Protein AF-A0A5C1WCI2-F1 (afdb_monomer_lite)

Sequence (85 aa):
MSTPDITELHRAYMLSIRQHQRLLGELCATLSNLGVAINNSPLDSQMRDALSAGVGRHVDLARGIIAGIDSALSSSAPTRPSIAH

pLDDT: mean 82.8, std 14.38, range [40.44, 96.56]

Structure (mmCIF, N/CA/C/O backbone):
data_AF-A0A5C1WCI2-F1
#
_entry.id   AF-A0A5C1WCI2-F1
#
loop_
_atom_site.group_PDB
_atom_site.id
_atom_site.type_symbol
_atom_site.label_atom_id
_atom_site.label_alt_id
_atom_site.label_comp_id
_atom_site.label_asym_id
_atom_site.label_entity_id
_atom_site.label_seq_id
_atom_site.pdbx_PDB_ins_code
_atom_site.Cartn_x
_atom_site.Cartn_y
_atom_site.Cartn_z
_atom_site.occupancy
_atom_site.B_iso_or_equiv
_atom_site.auth_seq_id
_atom_site.auth_comp_id
_atom_site.auth_asym_id
_atom_site.auth_atom_id
_atom_site.pdbx_PDB_model_num
ATOM 1 N N . MET A 1 1 ? -4.330 -7.592 40.196 1.00 49.12 1 MET A N 1
ATOM 2 C CA . MET A 1 1 ? -4.142 -7.129 38.805 1.00 49.12 1 MET A CA 1
ATOM 3 C C . MET A 1 1 ? -5.528 -6.949 38.222 1.00 49.12 1 MET A C 1
ATOM 5 O O . MET A 1 1 ? -6.253 -7.933 38.156 1.00 49.12 1 MET A O 1
ATOM 9 N N . SER A 1 2 ? -5.945 -5.718 37.930 1.00 59.38 2 SER A N 1
ATOM 10 C CA . SER A 1 2 ? -7.251 -5.465 37.311 1.00 59.38 2 SER A CA 1
ATOM 11 C C . SER A 1 2 ? -7.206 -5.959 35.869 1.00 59.38 2 SER A C 1
ATOM 13 O O . SER A 1 2 ? -6.254 -5.652 35.151 1.00 59.38 2 SER A O 1
ATOM 15 N N . THR A 1 3 ? -8.186 -6.761 35.459 1.00 65.38 3 THR A N 1
ATOM 16 C CA . THR A 1 3 ? -8.365 -7.130 34.053 1.00 65.38 3 THR A CA 1
ATOM 17 C C . THR A 1 3 ? -8.509 -5.852 33.230 1.00 65.38 3 THR A C 1
ATOM 19 O O . THR A 1 3 ? -9.325 -5.008 33.609 1.00 65.38 3 THR A O 1
ATOM 22 N N . PRO A 1 4 ? -7.722 -5.679 32.155 1.00 68.56 4 PRO A N 1
ATOM 23 C CA . PRO A 1 4 ? -7.841 -4.505 31.304 1.00 68.56 4 PRO A CA 1
ATOM 24 C C . PRO A 1 4 ? -9.267 -4.411 30.755 1.00 68.56 4 PRO A C 1
ATOM 26 O O . PRO A 1 4 ? -9.834 -5.413 30.311 1.00 68.56 4 PRO A O 1
ATOM 29 N N . ASP A 1 5 ? -9.848 -3.214 30.828 1.00 86.88 5 ASP A N 1
ATOM 30 C CA . ASP A 1 5 ? -11.177 -2.940 30.288 1.00 86.88 5 ASP A CA 1
ATOM 31 C C . ASP A 1 5 ? -11.162 -3.219 28.779 1.00 86.88 5 ASP A C 1
ATOM 33 O O . ASP A 1 5 ? -10.307 -2.723 28.039 1.00 86.88 5 ASP A O 1
ATOM 37 N N . ILE A 1 6 ? -12.116 -4.025 28.309 1.00 82.88 6 ILE A N 1
ATOM 38 C CA . ILE A 1 6 ? -12.268 -4.370 26.892 1.00 82.88 6 ILE A CA 1
ATOM 39 C C . ILE A 1 6 ? -12.392 -3.115 26.018 1.00 82.88 6 ILE A C 1
ATOM 41 O O . ILE A 1 6 ? -11.915 -3.097 24.884 1.00 82.88 6 ILE A O 1
ATOM 45 N N . THR A 1 7 ? -12.956 -2.037 26.568 1.00 82.62 7 THR A N 1
ATOM 46 C CA . THR A 1 7 ? -13.080 -0.735 25.905 1.00 82.62 7 THR A CA 1
ATOM 47 C C . THR A 1 7 ? -11.718 -0.075 25.693 1.00 82.62 7 THR A C 1
ATOM 49 O O . THR A 1 7 ? -11.457 0.499 24.633 1.00 82.62 7 THR A O 1
ATOM 52 N N . GLU A 1 8 ? -10.827 -0.172 26.679 1.00 85.00 8 GLU A N 1
ATOM 53 C CA . GLU A 1 8 ? -9.472 0.375 26.615 1.00 85.00 8 GLU A CA 1
ATOM 54 C C . GLU A 1 8 ? -8.609 -0.411 25.621 1.00 85.00 8 GLU A C 1
ATOM 56 O O . GLU A 1 8 ? -7.952 0.189 24.766 1.00 85.00 8 GLU A O 1
ATOM 61 N N . LEU A 1 9 ? -8.695 -1.746 25.652 1.00 82.88 9 LEU A N 1
ATOM 62 C CA . LEU A 1 9 ? -8.032 -2.613 24.675 1.00 82.88 9 LEU A CA 1
ATOM 63 C C . LEU A 1 9 ? -8.523 -2.342 23.250 1.00 82.88 9 LEU A C 1
ATOM 65 O O . LEU A 1 9 ? -7.712 -2.209 22.333 1.00 82.88 9 LEU A O 1
ATOM 69 N N . HIS A 1 10 ? -9.837 -2.196 23.061 1.00 82.44 10 HIS A N 1
ATOM 70 C CA . HIS A 1 10 ? -10.415 -1.851 21.767 1.00 82.44 10 HIS A CA 1
ATOM 71 C C . HIS A 1 10 ? -9.934 -0.475 21.282 1.00 82.44 10 HIS A C 1
ATOM 73 O O . HIS A 1 10 ? -9.555 -0.320 20.122 1.00 82.44 10 HIS A O 1
ATOM 79 N N . ARG A 1 11 ? -9.859 0.528 22.164 1.00 83.69 11 ARG A N 1
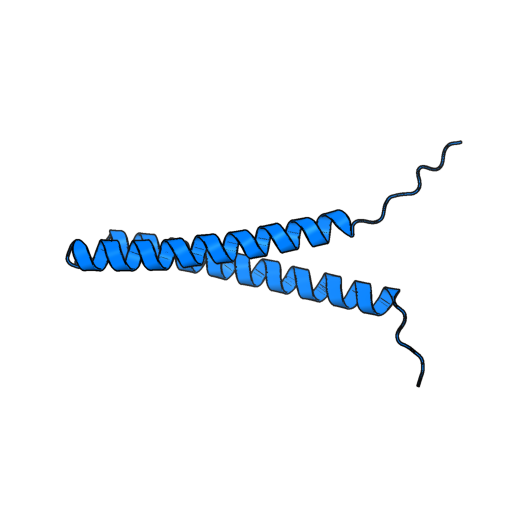ATOM 80 C CA . ARG A 1 11 ? -9.328 1.856 21.819 1.00 83.69 11 ARG A CA 1
ATOM 81 C C . ARG A 1 11 ? -7.856 1.800 21.407 1.00 83.69 11 ARG A C 1
ATOM 83 O O . ARG A 1 11 ? -7.489 2.417 20.406 1.00 83.69 11 ARG A O 1
ATOM 90 N N . ALA A 1 12 ? -7.028 1.073 22.156 1.00 85.25 12 ALA A N 1
ATOM 91 C CA . ALA A 1 12 ? -5.613 0.882 21.845 1.00 85.25 12 ALA A CA 1
ATOM 92 C C . ALA A 1 12 ? -5.427 0.159 20.501 1.00 85.25 12 ALA A C 1
ATOM 94 O O . ALA A 1 12 ? -4.620 0.588 19.673 1.00 85.25 12 ALA A O 1
ATOM 95 N N . TYR A 1 13 ? -6.238 -0.870 20.241 1.00 85.25 13 TYR A N 1
ATOM 96 C CA . TYR A 1 13 ? -6.289 -1.559 18.954 1.00 85.25 13 TYR A CA 1
ATOM 97 C C . TYR A 1 13 ? -6.651 -0.604 17.806 1.00 85.25 13 TYR A C 1
ATOM 99 O O . TYR A 1 13 ? -5.915 -0.525 16.824 1.00 85.25 13 TYR A O 1
ATOM 107 N N . MET A 1 14 ? -7.715 0.192 17.952 1.00 86.88 14 MET A N 1
ATOM 108 C CA . MET A 1 14 ? -8.155 1.149 16.928 1.00 86.88 14 MET A CA 1
ATOM 109 C C . MET A 1 14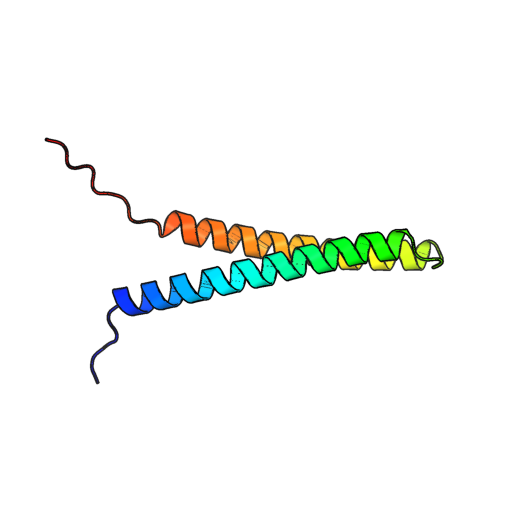 ? -7.126 2.258 16.657 1.00 86.88 14 MET A C 1
ATOM 111 O O . MET A 1 14 ? -7.017 2.747 15.532 1.00 86.88 14 MET A O 1
ATOM 115 N N . LEU A 1 15 ? -6.356 2.675 17.666 1.00 88.38 15 LEU A N 1
ATOM 116 C CA . LEU A 1 15 ? -5.239 3.608 17.485 1.00 88.38 15 LEU A CA 1
ATOM 117 C C . LEU A 1 15 ? -4.090 2.960 16.709 1.00 88.38 15 LEU A C 1
ATOM 119 O O . LEU A 1 15 ? -3.597 3.543 15.743 1.00 88.38 15 LEU A O 1
ATOM 123 N N . SER A 1 16 ? -3.704 1.747 17.104 1.00 88.19 16 SER A N 1
ATOM 124 C CA . SER A 1 16 ? -2.638 0.988 16.454 1.00 88.19 16 SER A CA 1
ATOM 125 C C . SER A 1 16 ? -2.969 0.697 14.989 1.00 88.19 16 SER A C 1
ATOM 127 O O . SER A 1 16 ? -2.156 0.964 14.103 1.00 88.19 16 SER A O 1
ATOM 129 N N . ILE A 1 17 ? -4.181 0.223 14.690 1.00 86.50 17 ILE A N 1
ATOM 130 C CA . ILE A 1 17 ? -4.537 -0.197 13.332 1.00 86.50 17 ILE A CA 1
ATOM 131 C C . ILE A 1 17 ? -4.563 0.980 12.338 1.00 86.50 17 ILE A C 1
ATOM 133 O O . ILE A 1 17 ? -4.156 0.821 11.190 1.00 86.50 17 ILE A O 1
ATOM 137 N N . ARG A 1 18 ? -4.920 2.194 12.785 1.00 87.06 18 ARG A N 1
ATOM 138 C CA . ARG A 1 18 ? -4.833 3.419 11.963 1.00 87.06 18 ARG A CA 1
ATOM 139 C C . ARG A 1 18 ? -3.394 3.806 11.627 1.00 87.06 18 ARG A C 1
ATOM 141 O O . ARG A 1 18 ? -3.124 4.264 10.519 1.00 87.06 18 ARG A O 1
ATOM 148 N N . GLN A 1 19 ? -2.461 3.624 12.563 1.00 89.62 19 GLN A N 1
ATOM 149 C CA . GLN A 1 19 ? -1.039 3.863 12.293 1.00 89.62 19 GLN A CA 1
ATOM 150 C C . GLN A 1 19 ? -0.510 2.873 11.249 1.00 89.62 19 GLN A C 1
ATOM 152 O O . GLN A 1 19 ? 0.170 3.282 10.310 1.00 89.62 19 GLN A O 1
ATOM 157 N N . HIS A 1 20 ? -0.892 1.597 11.358 1.00 86.44 20 HIS A N 1
ATOM 158 C CA . HIS A 1 20 ? -0.535 0.577 10.371 1.00 86.44 20 HIS A CA 1
ATOM 159 C C . HIS A 1 20 ? -1.126 0.883 8.992 1.00 86.44 20 HIS A C 1
ATOM 161 O O . HIS A 1 20 ? -0.414 0.784 7.995 1.00 86.44 20 HIS A O 1
ATOM 167 N N . GLN A 1 21 ? -2.387 1.326 8.925 1.00 87.38 21 GLN A N 1
ATOM 168 C CA . GLN A 1 21 ? -3.015 1.754 7.673 1.00 87.38 21 GLN A CA 1
ATOM 169 C C . GLN A 1 21 ? -2.199 2.845 6.972 1.00 87.38 21 GLN A C 1
ATOM 171 O O . GLN A 1 21 ? -1.921 2.748 5.777 1.00 87.38 21 GLN A O 1
ATOM 176 N N . ARG A 1 22 ? -1.782 3.871 7.724 1.00 89.75 22 ARG A N 1
ATOM 177 C CA . ARG A 1 22 ? -0.980 4.973 7.191 1.00 89.75 22 ARG A CA 1
ATOM 178 C C . ARG A 1 22 ? 0.365 4.486 6.650 1.00 89.75 22 ARG A C 1
ATOM 180 O O . ARG A 1 22 ? 0.696 4.799 5.510 1.00 89.75 22 ARG A O 1
ATOM 187 N N . LEU A 1 23 ? 1.109 3.706 7.435 1.00 90.25 23 LEU A N 1
ATOM 188 C CA . LEU A 1 23 ? 2.418 3.178 7.029 1.00 90.25 23 LEU A CA 1
ATOM 189 C C . LEU A 1 23 ? 2.316 2.298 5.774 1.00 90.25 23 LEU A C 1
ATOM 191 O O . LEU A 1 23 ? 3.153 2.389 4.878 1.00 90.25 23 LEU A O 1
ATOM 195 N N . LEU A 1 24 ? 1.267 1.479 5.670 1.00 90.12 24 LEU A N 1
ATOM 196 C CA . LEU A 1 24 ? 1.016 0.663 4.480 1.00 90.12 24 LEU A CA 1
ATOM 197 C C . LEU A 1 24 ? 0.638 1.511 3.260 1.00 90.12 24 LEU A C 1
ATOM 199 O O . LEU A 1 24 ? 1.039 1.181 2.143 1.00 90.12 24 LEU A O 1
ATOM 203 N N . GLY A 1 25 ? -0.093 2.611 3.458 1.00 89.81 25 GLY A N 1
ATOM 204 C CA . GLY A 1 25 ? -0.365 3.591 2.406 1.00 89.81 25 GLY A CA 1
ATOM 205 C C . GLY A 1 25 ? 0.917 4.243 1.876 1.00 89.81 25 GLY A C 1
ATOM 206 O O . GLY A 1 25 ? 1.121 4.316 0.663 1.00 89.81 25 GLY A O 1
ATOM 207 N N . GLU A 1 26 ? 1.821 4.644 2.772 1.00 92.75 26 GLU A N 1
ATOM 208 C CA . GLU A 1 26 ? 3.139 5.197 2.425 1.00 92.75 26 GLU A CA 1
ATOM 209 C C . GLU A 1 26 ? 4.016 4.163 1.685 1.00 92.75 26 GLU A C 1
ATOM 211 O O . GLU A 1 26 ? 4.656 4.483 0.675 1.00 92.75 26 GLU A O 1
ATOM 216 N N . LEU A 1 27 ? 3.983 2.893 2.110 1.00 89.38 27 LEU A N 1
ATOM 217 C CA . LEU A 1 27 ? 4.641 1.788 1.408 1.00 89.38 27 LEU A CA 1
ATOM 218 C C . LEU A 1 27 ? 4.063 1.578 -0.001 1.00 89.38 27 LEU A C 1
ATOM 220 O O . LEU A 1 27 ? 4.826 1.463 -0.959 1.00 89.38 27 LEU A O 1
ATOM 224 N N . CYS A 1 28 ? 2.733 1.579 -0.155 1.00 91.00 28 CYS A N 1
ATOM 225 C CA . CYS A 1 28 ? 2.071 1.473 -1.461 1.00 91.00 28 CYS A CA 1
ATOM 226 C C . CYS A 1 28 ? 2.521 2.576 -2.424 1.00 91.00 28 CYS A C 1
ATOM 228 O O . CYS A 1 28 ? 2.801 2.300 -3.595 1.00 91.00 28 CYS A O 1
ATOM 230 N N . ALA A 1 29 ? 2.598 3.818 -1.940 1.00 90.38 29 ALA A N 1
ATOM 231 C CA . ALA A 1 29 ? 3.062 4.951 -2.734 1.00 90.38 29 ALA A 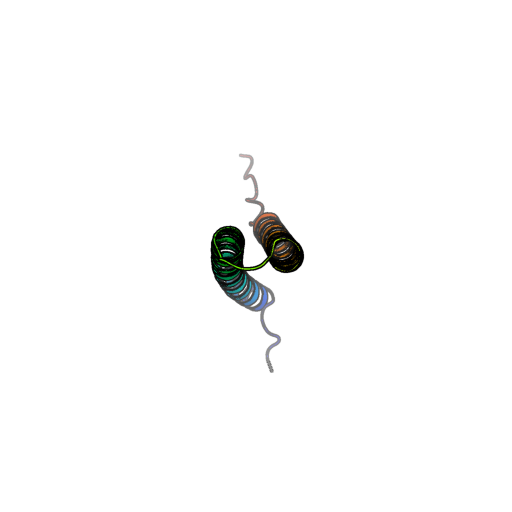CA 1
ATOM 232 C C . ALA A 1 29 ? 4.528 4.770 -3.160 1.00 90.38 29 ALA A C 1
ATOM 234 O O . ALA A 1 29 ? 4.862 4.938 -4.332 1.00 90.38 29 ALA A O 1
ATOM 235 N N . THR A 1 30 ? 5.388 4.342 -2.232 1.00 93.62 30 THR A N 1
ATOM 236 C CA . THR A 1 30 ? 6.814 4.092 -2.496 1.00 93.62 30 THR A CA 1
ATOM 237 C C . THR A 1 30 ? 7.016 2.995 -3.541 1.00 93.62 30 THR A C 1
ATOM 239 O O . THR A 1 30 ? 7.769 3.183 -4.495 1.00 93.62 30 THR A O 1
ATOM 242 N N . LEU A 1 31 ? 6.305 1.872 -3.409 1.00 90.81 31 LEU A N 1
ATOM 243 C CA . LEU A 1 31 ? 6.362 0.769 -4.369 1.00 90.81 31 LEU A CA 1
ATOM 244 C C . LEU A 1 31 ? 5.831 1.185 -5.747 1.00 90.81 31 LEU A C 1
ATOM 246 O O . LEU A 1 31 ? 6.428 0.843 -6.763 1.00 90.81 31 LEU A O 1
ATOM 250 N N . SER A 1 32 ? 4.757 1.976 -5.798 1.00 89.31 32 SER A N 1
ATOM 251 C CA . SER A 1 32 ? 4.222 2.491 -7.066 1.00 89.31 32 SER A CA 1
ATOM 252 C C . SER A 1 32 ? 5.239 3.394 -7.775 1.00 89.31 32 SER A C 1
ATOM 254 O O . SER A 1 32 ? 5.487 3.227 -8.969 1.00 89.31 32 SER A O 1
ATOM 256 N N . ASN A 1 33 ? 5.893 4.293 -7.032 1.00 93.44 33 ASN A N 1
ATOM 257 C CA . ASN A 1 33 ? 6.956 5.152 -7.560 1.00 93.44 33 ASN A CA 1
ATOM 258 C C . ASN A 1 33 ? 8.164 4.338 -8.043 1.00 93.44 33 ASN A C 1
ATOM 260 O O . ASN A 1 33 ? 8.730 4.640 -9.093 1.00 93.44 33 ASN A O 1
ATOM 264 N N . LEU A 1 34 ? 8.531 3.278 -7.317 1.00 93.00 34 LEU A N 1
ATOM 265 C CA . LEU A 1 34 ? 9.590 2.360 -7.729 1.00 93.00 34 LEU A CA 1
ATOM 266 C C . LEU A 1 34 ? 9.237 1.645 -9.041 1.00 93.00 34 LEU A C 1
ATOM 268 O O . LEU A 1 34 ? 10.084 1.564 -9.925 1.00 93.00 34 LEU A O 1
ATOM 272 N N . GLY A 1 35 ? 7.995 1.181 -9.205 1.00 91.88 35 GLY A N 1
ATOM 273 C CA . GLY A 1 35 ? 7.527 0.576 -10.457 1.00 91.88 35 GLY A CA 1
ATOM 274 C C . GLY A 1 35 ? 7.641 1.531 -11.651 1.00 91.88 35 GLY A C 1
ATOM 275 O O . GLY A 1 35 ? 8.119 1.146 -12.717 1.00 91.88 35 GLY A O 1
ATOM 276 N N . VAL A 1 36 ? 7.292 2.808 -11.458 1.00 92.31 36 VAL A N 1
ATOM 277 C CA . VAL A 1 36 ? 7.484 3.854 -12.479 1.00 92.31 36 VAL A CA 1
ATOM 278 C C . VAL A 1 36 ? 8.970 4.061 -12.790 1.00 92.31 36 VAL A C 1
ATOM 280 O O . VAL A 1 36 ? 9.346 4.153 -13.959 1.00 92.31 36 VAL A O 1
ATOM 283 N N . ALA A 1 37 ? 9.829 4.102 -11.769 1.00 93.69 37 ALA A N 1
ATOM 284 C CA . ALA A 1 37 ? 11.271 4.251 -11.953 1.00 93.69 37 ALA A CA 1
ATOM 285 C C . ALA A 1 37 ? 11.884 3.064 -12.714 1.00 93.69 37 ALA A C 1
ATOM 287 O O . ALA A 1 37 ? 12.685 3.277 -13.621 1.00 93.69 37 ALA A O 1
ATOM 288 N N . ILE A 1 38 ? 11.469 1.830 -12.404 1.00 92.94 38 ILE A N 1
ATOM 289 C CA . ILE A 1 38 ? 11.880 0.618 -13.128 1.00 92.94 38 ILE A CA 1
ATOM 290 C C . ILE A 1 38 ? 11.474 0.721 -14.597 1.00 92.94 38 ILE A C 1
ATOM 292 O O . ILE A 1 38 ? 12.314 0.517 -15.471 1.00 92.94 38 ILE A O 1
ATOM 296 N N . ASN A 1 39 ? 10.225 1.102 -14.880 1.00 89.44 39 ASN A N 1
ATOM 297 C CA . ASN A 1 39 ? 9.727 1.216 -16.251 1.00 89.44 39 ASN A CA 1
ATOM 298 C C . ASN A 1 39 ? 10.520 2.223 -17.103 1.00 89.44 39 ASN A C 1
ATOM 300 O O . ASN A 1 39 ? 10.695 2.000 -18.302 1.00 89.44 39 ASN A O 1
ATOM 304 N N . ASN A 1 40 ? 11.035 3.287 -16.482 1.00 92.25 40 ASN A N 1
ATOM 305 C CA . ASN A 1 40 ? 11.840 4.325 -17.134 1.00 92.25 40 ASN A CA 1
ATOM 306 C C . ASN A 1 40 ? 13.358 4.059 -17.087 1.00 92.25 40 ASN A C 1
ATOM 308 O O . ASN A 1 40 ? 14.140 4.855 -17.605 1.00 92.25 40 ASN A O 1
ATOM 312 N N . SER A 1 41 ? 13.789 2.968 -16.455 1.00 92.44 41 SER A N 1
ATOM 313 C CA . SER A 1 41 ? 15.201 2.639 -16.268 1.00 92.44 41 SER A CA 1
ATOM 314 C C . SER A 1 41 ? 15.830 2.090 -17.559 1.00 92.44 41 SER A C 1
ATOM 316 O O . SER A 1 41 ? 15.147 1.400 -18.322 1.00 92.44 41 SER A O 1
ATOM 318 N N . PRO A 1 42 ? 17.138 2.305 -17.809 1.00 94.69 42 PRO A N 1
ATOM 319 C CA . PRO A 1 42 ? 17.846 1.740 -18.963 1.00 94.69 42 PRO A CA 1
ATOM 320 C C . PRO A 1 42 ? 18.131 0.226 -18.846 1.00 94.69 4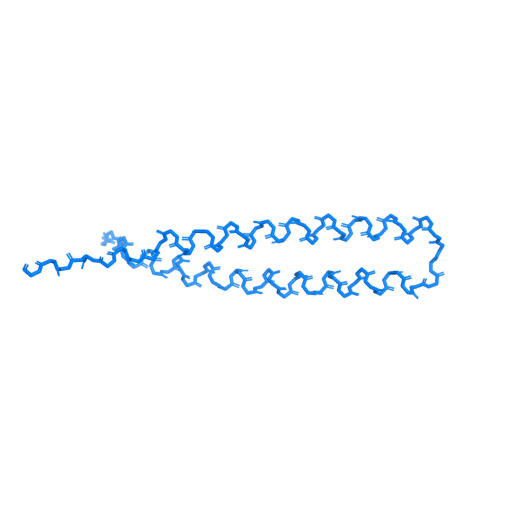2 PRO A C 1
ATOM 322 O O . PRO A 1 42 ? 19.011 -0.286 -19.531 1.00 94.69 42 PRO A O 1
ATOM 325 N N . LEU A 1 43 ? 17.412 -0.498 -17.981 1.00 92.88 43 LEU A N 1
ATOM 326 C CA . LEU A 1 43 ? 17.497 -1.957 -17.880 1.00 92.88 43 LEU A CA 1
ATOM 327 C C . LEU A 1 43 ? 17.004 -2.611 -19.175 1.00 92.88 43 LEU A C 1
ATOM 329 O O . LEU A 1 43 ? 16.142 -2.060 -19.874 1.00 92.88 43 LEU A O 1
ATOM 333 N N . ASP A 1 44 ? 17.496 -3.815 -19.460 1.00 96.56 44 ASP A N 1
ATOM 334 C CA . ASP A 1 44 ? 16.916 -4.640 -20.514 1.00 96.56 44 ASP A CA 1
ATOM 335 C C . ASP A 1 44 ? 15.437 -4.944 -20.217 1.00 96.56 44 ASP A C 1
ATOM 337 O O . ASP A 1 44 ? 14.962 -4.853 -19.078 1.00 96.56 44 ASP A O 1
ATOM 341 N N . SER A 1 45 ? 14.685 -5.274 -21.266 1.00 92.94 45 SER A N 1
ATOM 342 C CA . SER A 1 45 ? 13.240 -5.484 -21.166 1.00 92.94 45 SER A CA 1
ATOM 343 C C . SER A 1 45 ? 12.876 -6.629 -20.221 1.00 92.94 45 SER A C 1
ATOM 345 O O . SER A 1 45 ? 11.915 -6.508 -19.471 1.00 92.94 45 SER A O 1
ATOM 347 N N . GLN A 1 46 ? 13.662 -7.709 -20.190 1.00 94.88 46 GLN A N 1
ATOM 348 C CA . GLN A 1 46 ? 13.354 -8.881 -19.376 1.00 94.88 46 GLN A CA 1
ATOM 349 C C . GLN A 1 46 ? 13.538 -8.590 -17.881 1.00 94.88 46 GLN A C 1
ATOM 351 O O . GLN A 1 46 ? 12.681 -8.954 -17.072 1.00 94.88 46 GLN A O 1
ATOM 356 N N . MET A 1 47 ? 14.615 -7.896 -17.500 1.00 93.62 47 MET A N 1
ATOM 357 C CA . MET A 1 47 ? 14.815 -7.450 -16.117 1.00 93.62 47 MET A CA 1
ATOM 358 C C . MET A 1 47 ? 13.759 -6.431 -15.693 1.00 93.62 47 MET A C 1
ATOM 360 O O . MET A 1 47 ? 13.252 -6.505 -14.572 1.00 93.62 47 MET A O 1
ATOM 364 N N . ARG A 1 48 ? 13.393 -5.508 -16.584 1.00 94.81 48 ARG A N 1
ATOM 365 C CA . ARG A 1 48 ? 12.342 -4.519 -16.326 1.00 94.81 48 ARG A CA 1
ATOM 366 C C . ARG A 1 48 ? 10.997 -5.183 -16.053 1.00 94.81 48 ARG A C 1
ATOM 368 O O . ARG A 1 48 ? 10.376 -4.880 -15.038 1.00 94.81 48 ARG A O 1
ATOM 375 N N . ASP A 1 49 ? 10.596 -6.130 -16.895 1.00 91.94 49 ASP A N 1
ATOM 376 C CA . ASP A 1 49 ? 9.338 -6.861 -16.745 1.00 91.94 49 ASP A CA 1
ATOM 377 C C . ASP A 1 49 ? 9.318 -7.684 -15.451 1.00 91.94 49 ASP A C 1
ATOM 379 O O . ASP A 1 49 ? 8.341 -7.647 -14.700 1.00 91.94 49 ASP A O 1
ATOM 383 N N . ALA A 1 50 ? 10.417 -8.379 -15.137 1.00 93.69 50 ALA A N 1
ATOM 384 C CA . ALA A 1 50 ? 10.531 -9.168 -13.912 1.00 93.69 50 ALA A CA 1
ATOM 385 C C . ALA A 1 50 ? 10.421 -8.299 -12.646 1.00 93.69 50 ALA A C 1
ATOM 387 O O . ALA A 1 50 ? 9.700 -8.657 -11.706 1.00 93.69 50 ALA A O 1
ATOM 388 N N . LEU A 1 51 ? 11.100 -7.147 -12.625 1.00 93.12 51 LEU A N 1
ATOM 389 C CA . LEU A 1 51 ? 11.065 -6.205 -11.507 1.00 93.12 51 LEU A CA 1
ATOM 390 C C . LEU A 1 51 ? 9.697 -5.531 -11.375 1.00 93.12 51 LEU A C 1
ATOM 392 O O . LEU A 1 51 ? 9.139 -5.515 -10.277 1.00 93.12 51 LEU A O 1
ATOM 396 N N . SER A 1 52 ? 9.117 -5.039 -12.473 1.00 91.50 52 SER A N 1
ATOM 397 C CA . SER A 1 52 ? 7.782 -4.431 -12.470 1.00 91.50 52 SER A CA 1
ATOM 398 C C . SER A 1 52 ? 6.707 -5.424 -12.027 1.00 91.50 52 SER A C 1
ATOM 400 O O . SER A 1 52 ? 5.850 -5.072 -11.217 1.00 91.50 52 SER A O 1
ATOM 402 N N . ALA A 1 53 ? 6.787 -6.689 -12.453 1.00 91.62 53 ALA A N 1
ATOM 403 C CA . ALA A 1 53 ? 5.886 -7.739 -11.980 1.00 91.62 53 ALA A CA 1
ATOM 404 C C . ALA A 1 53 ? 6.067 -8.038 -10.480 1.00 91.62 53 ALA A C 1
ATOM 406 O O . ALA A 1 53 ? 5.084 -8.241 -9.766 1.00 91.62 53 ALA A O 1
ATOM 407 N N . GLY A 1 54 ? 7.310 -8.068 -9.984 1.00 92.00 54 GLY A N 1
ATOM 408 C CA . GLY A 1 54 ? 7.606 -8.243 -8.559 1.00 92.00 54 GLY A CA 1
ATOM 409 C C . GLY A 1 54 ? 7.045 -7.112 -7.698 1.00 92.00 54 GLY A C 1
ATOM 410 O O . GLY A 1 54 ? 6.330 -7.368 -6.729 1.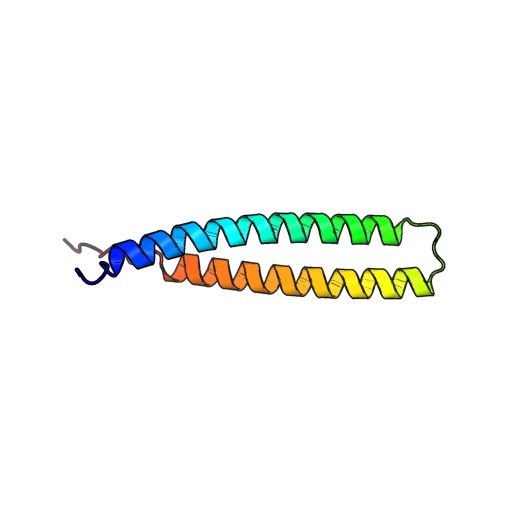00 92.00 54 GLY A O 1
ATOM 411 N N . VAL A 1 55 ? 7.308 -5.866 -8.092 1.00 92.75 55 VAL A N 1
ATOM 412 C CA . VAL A 1 55 ? 6.786 -4.670 -7.421 1.00 92.75 55 VAL A CA 1
ATOM 413 C C . VAL A 1 55 ? 5.259 -4.632 -7.472 1.00 92.75 55 VAL A C 1
ATOM 415 O O . VAL A 1 55 ? 4.637 -4.384 -6.441 1.00 92.75 55 VAL A O 1
ATOM 418 N N . GLY A 1 56 ? 4.651 -4.957 -8.617 1.00 89.75 56 GLY A N 1
ATOM 419 C CA . GLY A 1 56 ? 3.196 -5.041 -8.769 1.00 89.75 56 GLY A CA 1
ATOM 420 C C . GLY A 1 56 ? 2.549 -5.979 -7.746 1.00 89.75 56 GLY A C 1
ATOM 421 O O . GLY A 1 56 ? 1.652 -5.561 -7.018 1.00 89.75 56 GLY A O 1
ATOM 422 N N . ARG A 1 57 ? 3.082 -7.199 -7.577 1.00 93.06 57 ARG A N 1
ATOM 423 C CA . ARG A 1 57 ? 2.588 -8.149 -6.559 1.00 93.06 57 ARG A CA 1
ATOM 424 C C . ARG A 1 57 ? 2.679 -7.600 -5.133 1.00 93.06 57 ARG A C 1
ATOM 426 O O . ARG A 1 57 ? 1.783 -7.841 -4.327 1.00 93.06 57 ARG A O 1
ATOM 433 N N . HIS A 1 58 ? 3.748 -6.873 -4.806 1.00 89.62 58 HIS A N 1
ATOM 434 C CA . HIS A 1 58 ? 3.887 -6.251 -3.487 1.00 89.62 58 HIS A CA 1
ATOM 435 C C . HIS A 1 58 ? 2.891 -5.104 -3.273 1.00 89.62 58 HIS A C 1
ATOM 437 O O . HIS A 1 58 ? 2.346 -4.981 -2.176 1.00 89.62 58 HIS A O 1
ATOM 443 N N . VAL A 1 59 ? 2.616 -4.302 -4.307 1.00 89.31 59 VAL A N 1
ATOM 444 C CA . VAL A 1 59 ? 1.577 -3.259 -4.265 1.00 89.31 59 VAL A CA 1
ATOM 445 C C . VAL A 1 59 ? 0.203 -3.880 -4.023 1.00 89.31 59 VAL A C 1
ATOM 447 O O . VAL A 1 59 ? -0.524 -3.413 -3.148 1.00 89.31 59 VAL A O 1
ATOM 450 N N . ASP A 1 60 ? -0.141 -4.945 -4.745 1.00 88.75 60 ASP A N 1
ATOM 451 C CA . ASP A 1 60 ? -1.437 -5.614 -4.605 1.00 88.75 60 ASP A CA 1
ATOM 452 C C . ASP A 1 60 ? -1.621 -6.218 -3.207 1.00 88.75 60 ASP A C 1
ATOM 454 O O . ASP A 1 60 ? -2.674 -6.041 -2.589 1.00 88.75 60 ASP A O 1
ATOM 458 N N . LEU A 1 61 ? -0.576 -6.853 -2.659 1.00 89.44 61 LEU A N 1
ATOM 459 C CA . LEU A 1 61 ? -0.592 -7.367 -1.288 1.00 89.44 61 LEU A CA 1
ATOM 460 C C . LEU A 1 61 ? -0.821 -6.244 -0.267 1.00 89.44 61 LEU A C 1
ATOM 462 O O . LEU A 1 61 ? -1.683 -6.364 0.604 1.00 89.44 61 LEU A O 1
ATOM 466 N N . ALA A 1 62 ? -0.077 -5.141 -0.379 1.00 84.31 62 ALA A N 1
ATOM 467 C CA . ALA A 1 62 ? -0.207 -4.013 0.536 1.00 84.31 62 ALA A CA 1
ATOM 468 C C . ALA A 1 62 ? -1.605 -3.370 0.456 1.00 84.31 62 ALA A C 1
ATOM 470 O O . ALA A 1 62 ? -2.207 -3.084 1.493 1.00 84.31 62 ALA A O 1
ATOM 471 N N . ARG A 1 63 ? -2.174 -3.228 -0.750 1.00 87.00 63 ARG A N 1
ATOM 472 C CA . ARG A 1 63 ? -3.551 -2.745 -0.957 1.00 87.00 63 ARG A CA 1
ATOM 473 C C . ARG A 1 63 ? -4.597 -3.670 -0.337 1.00 87.00 63 ARG A C 1
ATOM 475 O O . ARG A 1 63 ? -5.535 -3.177 0.285 1.00 87.00 63 ARG A O 1
ATOM 482 N N . GLY A 1 64 ? -4.428 -4.987 -0.460 1.00 88.62 64 GLY A N 1
ATOM 483 C CA . GLY A 1 64 ? -5.320 -5.967 0.166 1.00 88.62 64 GLY A CA 1
ATOM 484 C C . GLY A 1 64 ? -5.347 -5.849 1.693 1.00 88.62 64 GLY A C 1
ATOM 485 O O . GLY A 1 64 ? -6.418 -5.871 2.297 1.00 88.62 64 GLY A O 1
ATOM 486 N N . ILE A 1 65 ? -4.183 -5.645 2.320 1.00 86.38 65 ILE A N 1
ATOM 487 C CA . ILE A 1 65 ? -4.092 -5.433 3.772 1.00 86.38 65 ILE A CA 1
ATOM 488 C C . ILE A 1 65 ? -4.786 -4.125 4.176 1.00 86.38 65 ILE A C 1
ATOM 490 O O . ILE A 1 65 ? -5.552 -4.122 5.138 1.00 86.38 65 ILE A O 1
ATOM 494 N N . ILE A 1 66 ? -4.569 -3.031 3.435 1.00 86.69 66 ILE A N 1
ATOM 495 C CA . ILE A 1 66 ? -5.239 -1.744 3.692 1.00 86.69 66 ILE A CA 1
ATOM 496 C C . ILE A 1 66 ? -6.761 -1.902 3.617 1.00 86.69 66 ILE A C 1
ATOM 498 O O . ILE A 1 66 ? -7.451 -1.482 4.540 1.00 86.69 66 ILE A O 1
ATOM 502 N N . ALA A 1 67 ? -7.279 -2.572 2.584 1.00 84.94 67 ALA A N 1
ATOM 503 C CA . ALA A 1 67 ? -8.713 -2.822 2.445 1.00 84.94 67 ALA A CA 1
ATOM 504 C C . ALA A 1 67 ? -9.279 -3.654 3.613 1.00 84.94 67 ALA A C 1
ATOM 506 O O . ALA A 1 67 ? -10.371 -3.373 4.108 1.00 84.94 67 ALA A O 1
ATOM 507 N N . GLY A 1 68 ? -8.526 -4.649 4.097 1.00 84.94 68 GLY A N 1
ATOM 508 C CA . GLY A 1 68 ? -8.890 -5.419 5.289 1.00 84.94 68 GLY A CA 1
ATOM 509 C C . GLY A 1 68 ? -8.941 -4.561 6.558 1.00 84.94 68 GLY A C 1
ATOM 510 O O . GLY A 1 68 ? -9.875 -4.685 7.351 1.00 84.94 68 GLY A O 1
ATOM 511 N N . ILE A 1 69 ? -7.979 -3.649 6.722 1.00 82.31 69 ILE A N 1
ATOM 512 C CA . ILE A 1 69 ? -7.964 -2.677 7.823 1.00 82.31 69 ILE A CA 1
ATOM 513 C C . ILE A 1 69 ? -9.162 -1.723 7.725 1.00 82.31 69 ILE A C 1
ATOM 515 O O . ILE A 1 69 ? -9.847 -1.519 8.725 1.00 82.31 69 ILE A O 1
ATOM 519 N N . ASP A 1 70 ? -9.455 -1.181 6.543 1.00 83.75 70 ASP A N 1
ATOM 520 C CA . ASP A 1 70 ? -10.606 -0.298 6.317 1.00 83.75 70 ASP A CA 1
ATOM 521 C C . ASP A 1 70 ? -11.932 -0.984 6.643 1.00 83.75 70 ASP A C 1
ATOM 523 O O . ASP A 1 70 ? -12.803 -0.397 7.294 1.00 83.75 70 ASP A O 1
ATOM 527 N N . SER A 1 71 ? -12.069 -2.255 6.257 1.00 83.25 71 SER A N 1
ATOM 528 C CA . SER A 1 71 ? -13.225 -3.071 6.619 1.00 83.25 71 SER A CA 1
ATOM 529 C C . SER A 1 71 ? -13.343 -3.230 8.136 1.00 83.25 71 SER A C 1
ATOM 531 O O . SER A 1 71 ? -14.426 -3.017 8.679 1.00 83.25 71 SER A O 1
ATOM 533 N N . ALA A 1 72 ? -12.248 -3.564 8.828 1.00 79.25 72 ALA A N 1
ATOM 534 C CA . ALA A 1 72 ? -12.238 -3.726 10.282 1.00 79.25 72 ALA A CA 1
ATOM 535 C C . ALA A 1 72 ? -12.561 -2.411 11.014 1.00 79.25 72 ALA A C 1
ATOM 537 O O . ALA A 1 72 ? -13.317 -2.401 11.986 1.00 79.25 72 ALA A O 1
ATOM 538 N N . LEU A 1 73 ? -12.036 -1.284 10.530 1.00 79.50 73 LEU A N 1
ATOM 539 C CA . LEU A 1 73 ? -12.326 0.047 11.064 1.00 79.50 73 LEU A CA 1
ATOM 540 C C . LEU A 1 73 ? -13.799 0.433 10.869 1.00 79.50 73 LEU A C 1
ATOM 542 O O . LEU A 1 73 ? -14.401 1.013 11.773 1.00 79.50 73 LEU A O 1
ATOM 546 N N . SER A 1 74 ? -14.376 0.091 9.715 1.00 80.00 74 SER A N 1
ATOM 547 C CA . SER A 1 74 ? -15.768 0.394 9.367 1.00 80.00 74 SER A CA 1
ATOM 548 C C . SER A 1 74 ? -16.765 -0.468 10.142 1.00 80.00 74 SER A C 1
ATOM 550 O O . SER A 1 74 ? -17.770 0.049 10.624 1.00 80.00 74 SER A O 1
ATOM 552 N N . SER A 1 75 ? -16.482 -1.763 10.328 1.00 75.81 75 SER A N 1
ATOM 553 C CA . SER A 1 75 ? -17.327 -2.667 11.125 1.00 75.81 75 SER A CA 1
ATOM 554 C C . SER A 1 75 ? -17.290 -2.362 12.622 1.00 75.81 75 SER A C 1
ATOM 556 O O . SER A 1 75 ? -18.216 -2.711 13.345 1.00 75.81 75 SER A O 1
ATOM 558 N N . SER A 1 76 ? -16.218 -1.716 13.085 1.00 64.12 76 SER A N 1
ATOM 559 C CA . SER A 1 76 ? -16.030 -1.312 14.484 1.00 64.12 76 SER A CA 1
ATOM 560 C C . SER A 1 76 ? -16.588 0.086 14.779 1.00 64.12 76 SER A C 1
ATOM 562 O O . SER A 1 76 ? -16.455 0.584 15.901 1.00 64.12 76 SER A O 1
ATOM 564 N N . ALA A 1 77 ? -17.196 0.750 13.786 1.00 60.06 77 ALA A N 1
ATOM 565 C CA . ALA A 1 77 ? -17.908 1.999 14.005 1.00 60.06 77 ALA A CA 1
ATOM 566 C C . ALA A 1 77 ? -19.117 1.730 14.920 1.00 60.06 77 ALA A C 1
ATOM 568 O O . ALA A 1 77 ? -19.889 0.809 14.649 1.00 60.06 77 ALA A O 1
ATOM 569 N N . PRO A 1 78 ? -19.301 2.499 16.007 1.00 55.41 78 PRO A N 1
ATOM 570 C CA . PRO A 1 78 ? -20.395 2.263 16.933 1.00 55.41 78 PRO A CA 1
ATOM 571 C C . PRO A 1 78 ? -21.722 2.391 16.187 1.00 55.41 78 PRO A C 1
ATOM 573 O O . PRO A 1 78 ? -22.045 3.457 15.657 1.00 55.41 78 PRO A O 1
ATOM 576 N N . THR A 1 79 ? -22.496 1.305 16.160 1.00 50.19 79 THR A N 1
ATOM 577 C CA . THR A 1 79 ? -23.899 1.312 15.755 1.00 50.19 79 THR A CA 1
ATOM 578 C C . THR A 1 79 ? -24.597 2.324 16.650 1.00 50.19 79 THR A C 1
ATOM 580 O O . THR A 1 79 ? -24.825 2.072 17.831 1.00 50.19 79 THR A O 1
ATOM 583 N N . ARG A 1 80 ? -24.852 3.525 16.127 1.00 45.22 80 ARG A N 1
ATOM 584 C CA . ARG A 1 80 ? -25.575 4.565 16.856 1.00 45.22 80 ARG A CA 1
ATOM 585 C C . ARG A 1 80 ? -26.938 3.960 17.211 1.00 45.22 80 ARG A C 1
ATOM 587 O O . ARG A 1 80 ? -27.657 3.601 16.277 1.00 45.22 80 ARG A O 1
ATOM 594 N N . PRO A 1 81 ? -27.304 3.785 18.496 1.00 43.19 81 PRO A N 1
ATOM 595 C CA . PRO A 1 81 ? -28.649 3.345 18.815 1.00 43.19 81 PRO A CA 1
ATOM 596 C C . PRO A 1 81 ? -29.599 4.406 18.265 1.00 43.19 81 PRO A C 1
ATOM 598 O O . PRO A 1 81 ? -29.529 5.577 18.643 1.00 43.19 81 PRO A O 1
ATOM 601 N N . SER A 1 82 ? -30.420 4.004 17.296 1.00 44.22 82 SER A N 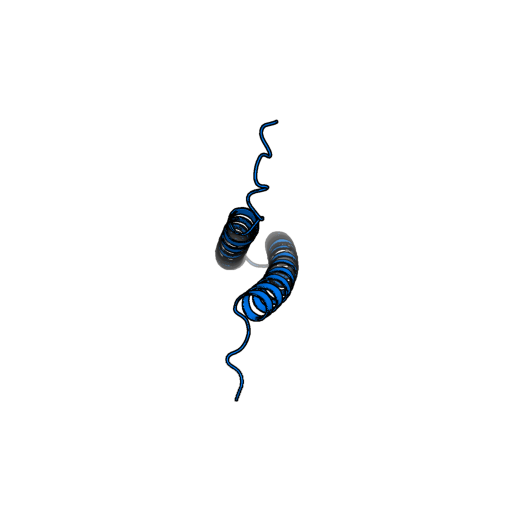1
ATOM 602 C CA . SER A 1 82 ? -31.525 4.816 16.809 1.00 44.22 82 SER A CA 1
ATOM 603 C C . SER A 1 82 ? -32.489 4.968 17.978 1.00 44.22 82 SER A C 1
ATOM 605 O O . SER A 1 82 ? -33.201 4.027 18.322 1.00 44.22 82 SER A O 1
ATOM 607 N N . ILE A 1 83 ? -32.445 6.115 18.651 1.00 46.78 83 ILE A N 1
ATOM 608 C CA . ILE A 1 83 ? -33.453 6.474 19.642 1.00 46.78 83 ILE A CA 1
ATOM 609 C C . ILE A 1 83 ? -34.709 6.780 18.826 1.00 46.78 83 ILE A C 1
ATOM 611 O O . ILE A 1 83 ? -34.842 7.863 18.261 1.00 46.78 83 ILE A O 1
ATOM 615 N N . ALA A 1 84 ? -35.576 5.779 18.682 1.00 46.69 84 ALA A N 1
ATOM 616 C CA . ALA A 1 84 ? -36.939 5.986 18.229 1.00 46.69 84 ALA A CA 1
ATOM 617 C C . ALA A 1 84 ? -37.701 6.670 19.373 1.00 46.69 84 ALA A C 1
ATOM 619 O O . ALA A 1 84 ? -37.719 6.155 20.493 1.00 46.69 84 ALA A O 1
ATOM 620 N N . HIS A 1 85 ? -38.220 7.863 19.080 1.00 40.44 85 HIS A N 1
ATOM 621 C CA . HIS A 1 85 ? -39.111 8.640 19.939 1.00 40.44 85 HIS A CA 1
ATOM 622 C C . HIS A 1 85 ? -40.481 7.980 20.084 1.00 40.44 85 HIS A C 1
ATOM 624 O O . HIS A 1 85 ? -40.949 7.385 19.085 1.00 40.44 85 HIS A O 1
#

Foldseek 3Di:
DDDPDPVVVVVVVLVVLVVVLVVLVVVLVVLVVVLVVLVVDPDDPVVSVVSNVVSVVSSVVSVVSSVVSVVVNVVPPDPDPPPDD

Radius of gyration: 20.09 Å; chains: 1; bounding box: 57×18×60 Å

Secondary structure (DSSP, 8-state):
-PPPPHHHHHHHHHHHHHHHHHHHHHHHHHHHHHHHHHHTSSS-HHHHHHHHHHHHHHHHHHHHHHHHHHHHHHHTS--------